Protein AF-A0A1D6H274-F1 (afdb_monomer_lite)

Foldseek 3Di:
DDLVPDDADEAEDPVRCVVCVVVVVVCVVLVWDKDKPPWDQDPLLRHTYDDPPIDIDTNDPDPVCPSVVVVSVCCVVDVPPVVVVVVVVVSVVSVVVSPPD

pLDDT: mean 87.88, std 7.67, range [43.75, 95.31]

Secondary structure (DSSP, 8-state):
--TTS----EE--HHHHHHTHHHHHHHHHHT--EEEES-EEETTTTEEE--TT-EEEES---GGGHHHHHHHHHHHHS--HHHHHHHHHHHHHHHHHHS--

Sequence (101 aa):
MDSRWDLIIVGVWTDLLQRNALRWSLARVDKNIIIGTLLRCNHNHRCLETSDHSTIHFNPDHHTIYRLKTIRRSLIDNPRSRFIDKFLENRRAHLATVTSD

Radius of gyration: 14.53 Å; chains: 1; bounding box: 29×36×33 Å

Organism: Zea mays (NCBI:txid4577)

Structure (mmCIF, N/CA/C/O backbone):
data_AF-A0A1D6H274-F1
#
_entry.id   AF-A0A1D6H274-F1
#
loop_
_atom_site.group_PDB
_atom_site.id
_atom_site.type_symbol
_atom_site.label_atom_id
_atom_site.label_alt_id
_atom_site.label_comp_id
_atom_site.label_asym_id
_atom_site.label_entity_id
_atom_site.label_seq_id
_atom_site.pdbx_PDB_ins_code
_atom_site.Cartn_x
_atom_site.Cartn_y
_atom_site.Cartn_z
_atom_site.occupancy
_atom_site.B_iso_or_equiv
_atom_site.auth_seq_id
_atom_site.auth_comp_id
_atom_site.auth_asym_id
_atom_site.auth_atom_id
_atom_site.pdbx_PDB_model_num
ATOM 1 N N . MET A 1 1 ? 3.096 1.272 6.775 1.00 86.94 1 MET A N 1
ATOM 2 C CA . MET A 1 1 ? 3.927 0.886 7.931 1.00 86.94 1 MET A CA 1
ATOM 3 C C . MET A 1 1 ? 4.120 -0.617 7.870 1.00 86.94 1 MET A C 1
ATOM 5 O O . MET A 1 1 ? 3.143 -1.299 7.574 1.00 86.94 1 MET A O 1
ATOM 9 N N . ASP A 1 2 ? 5.340 -1.114 8.046 1.00 86.44 2 ASP A N 1
ATOM 10 C CA . ASP A 1 2 ? 5.618 -2.556 8.028 1.00 86.44 2 ASP A CA 1
ATOM 11 C C . ASP A 1 2 ? 5.475 -3.194 9.418 1.00 86.44 2 ASP A C 1
ATOM 13 O O . ASP A 1 2 ? 5.043 -2.563 10.384 1.00 86.44 2 ASP A O 1
ATOM 17 N N . SER A 1 3 ? 5.840 -4.471 9.527 1.00 84.31 3 SER A N 1
ATOM 18 C CA . SER A 1 3 ? 5.790 -5.215 10.786 1.00 84.31 3 SER A CA 1
ATOM 19 C C . SER A 1 3 ? 6.755 -4.680 11.857 1.00 84.31 3 SER A C 1
ATOM 21 O O . SER A 1 3 ? 6.574 -4.984 13.040 1.00 84.31 3 SER A O 1
ATOM 23 N N . ARG A 1 4 ? 7.760 -3.881 11.484 1.00 88.38 4 ARG A N 1
ATOM 24 C CA . ARG A 1 4 ? 8.769 -3.296 12.378 1.00 88.38 4 ARG A CA 1
ATOM 25 C C . ARG A 1 4 ? 8.393 -1.910 12.895 1.00 88.38 4 ARG A C 1
ATOM 27 O O . ARG A 1 4 ? 9.154 -1.370 13.682 1.00 88.38 4 ARG A O 1
ATOM 34 N N . TRP A 1 5 ? 7.210 -1.398 12.543 1.00 84.50 5 TRP A N 1
ATOM 35 C CA . TRP A 1 5 ? 6.776 -0.016 12.795 1.00 84.50 5 TRP A CA 1
ATOM 36 C C . TRP A 1 5 ? 7.462 1.039 11.921 1.00 84.50 5 TRP A C 1
ATOM 38 O O . TRP A 1 5 ? 7.302 2.236 12.170 1.00 84.50 5 TRP A O 1
ATOM 48 N N . ASP A 1 6 ? 8.127 0.626 10.843 1.00 86.38 6 ASP A N 1
ATOM 49 C CA . ASP A 1 6 ? 8.785 1.561 9.941 1.00 86.38 6 ASP A CA 1
ATOM 50 C C . ASP A 1 6 ? 7.803 2.097 8.895 1.00 86.38 6 ASP A C 1
ATOM 52 O O . ASP A 1 6 ? 6.964 1.374 8.335 1.00 86.38 6 ASP A O 1
ATOM 56 N N . LEU A 1 7 ? 7.894 3.399 8.620 1.00 89.06 7 LEU A N 1
ATOM 57 C CA . LEU A 1 7 ? 7.192 4.006 7.494 1.00 89.06 7 LEU A CA 1
ATOM 58 C C . LEU A 1 7 ? 7.929 3.648 6.205 1.00 89.06 7 LEU A C 1
ATOM 60 O O . LEU A 1 7 ? 9.097 3.975 6.022 1.00 89.06 7 LEU A O 1
ATOM 64 N N . ILE A 1 8 ? 7.211 2.981 5.305 1.00 89.19 8 ILE A N 1
ATOM 65 C CA . ILE A 1 8 ? 7.700 2.594 3.984 1.00 89.19 8 ILE A CA 1
ATOM 66 C C . ILE A 1 8 ? 6.949 3.413 2.945 1.00 89.19 8 ILE A C 1
ATOM 68 O O . ILE A 1 8 ? 5.731 3.582 3.044 1.00 89.19 8 ILE A O 1
ATOM 72 N N . ILE A 1 9 ? 7.681 3.888 1.942 1.00 90.88 9 ILE A N 1
ATOM 73 C CA . ILE A 1 9 ? 7.120 4.545 0.766 1.00 90.88 9 ILE A CA 1
ATOM 74 C C . ILE A 1 9 ? 7.034 3.511 -0.351 1.00 90.88 9 ILE A C 1
ATOM 76 O O . ILE A 1 9 ? 8.028 2.854 -0.668 1.00 90.88 9 ILE A O 1
ATOM 80 N N . VAL A 1 10 ? 5.842 3.386 -0.934 1.00 92.69 10 VAL A N 1
ATOM 81 C CA . VAL A 1 10 ? 5.582 2.532 -2.092 1.00 92.69 10 VAL A CA 1
ATOM 82 C C . VAL A 1 10 ? 5.053 3.404 -3.227 1.00 92.69 10 VAL A C 1
ATOM 84 O O . VAL A 1 10 ? 3.990 4.007 -3.094 1.00 92.69 10 VAL A O 1
ATOM 87 N N . GLY A 1 11 ? 5.802 3.495 -4.323 1.00 93.06 11 GLY A N 1
ATOM 88 C CA . GLY A 1 11 ? 5.351 4.075 -5.583 1.00 93.06 11 GLY A CA 1
ATOM 89 C C . GLY A 1 11 ? 4.441 3.092 -6.313 1.00 93.06 11 GLY A C 1
ATOM 90 O O . GLY A 1 11 ? 4.791 1.924 -6.470 1.00 93.06 11 GLY A O 1
ATOM 91 N N . VAL A 1 12 ? 3.266 3.548 -6.738 1.00 92.75 12 VAL A N 1
ATOM 92 C CA . VAL A 1 12 ? 2.293 2.721 -7.460 1.00 92.75 12 VAL A CA 1
ATOM 93 C C . VAL A 1 12 ? 2.158 3.266 -8.874 1.00 92.75 12 VAL A C 1
ATOM 95 O O . VAL A 1 12 ? 1.841 4.439 -9.057 1.00 92.75 12 VAL A O 1
ATOM 98 N N . TRP A 1 13 ? 2.403 2.413 -9.862 1.00 91.75 13 TRP A N 1
ATOM 99 C CA . TRP A 1 13 ? 2.263 2.743 -11.276 1.00 91.75 13 TRP A CA 1
ATOM 100 C C . TRP A 1 13 ? 0.803 3.032 -11.630 1.00 91.75 13 TRP A C 1
ATOM 102 O O . TRP A 1 13 ? -0.119 2.435 -11.067 1.00 91.75 13 TRP A O 1
ATOM 112 N N . THR A 1 14 ? 0.600 3.939 -12.586 1.00 91.00 14 THR A N 1
ATOM 113 C CA . THR A 1 14 ? -0.712 4.507 -12.925 1.00 91.00 14 THR A CA 1
ATOM 114 C C . THR A 1 14 ? -1.757 3.450 -13.270 1.00 91.00 14 THR A C 1
ATOM 116 O O . THR A 1 14 ? -2.878 3.530 -12.776 1.00 91.00 14 THR A O 1
ATOM 119 N N . ASP A 1 15 ? -1.402 2.434 -14.056 1.00 90.94 15 ASP A N 1
ATOM 120 C CA . ASP A 1 15 ? -2.329 1.362 -14.437 1.00 90.94 15 ASP A CA 1
ATOM 121 C C . ASP A 1 15 ? -2.832 0.579 -13.208 1.00 90.94 15 ASP A C 1
ATOM 123 O O . ASP A 1 15 ? -4.038 0.416 -13.005 1.00 90.94 15 ASP A O 1
ATOM 127 N N . LEU A 1 16 ? -1.925 0.189 -12.307 1.00 90.88 16 LEU A N 1
ATOM 128 C CA . LEU A 1 16 ? -2.278 -0.542 -11.089 1.00 90.88 16 LEU A CA 1
ATOM 129 C C . LEU A 1 16 ? -3.064 0.327 -10.095 1.00 90.88 16 LEU A C 1
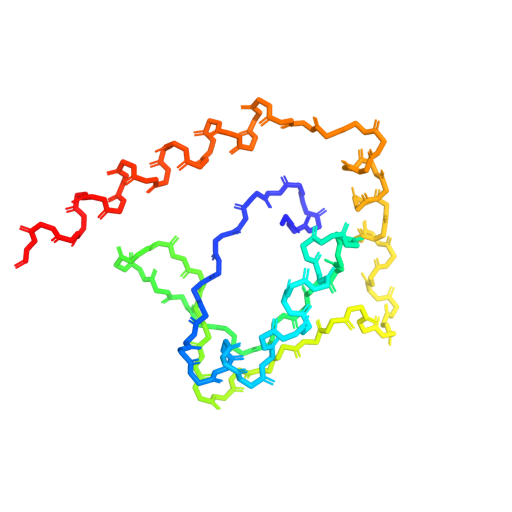ATOM 131 O O . LEU A 1 16 ? -3.944 -0.176 -9.382 1.00 90.88 16 LEU A O 1
ATOM 135 N N . LEU A 1 17 ? -2.773 1.632 -10.068 1.00 91.25 17 LEU A N 1
ATOM 136 C CA . LEU A 1 17 ? -3.521 2.626 -9.304 1.00 91.25 17 LEU A CA 1
ATOM 137 C C . LEU A 1 17 ? -4.961 2.743 -9.820 1.00 91.25 17 LEU A C 1
ATOM 139 O O . LEU A 1 17 ? -5.897 2.644 -9.027 1.00 91.25 17 LEU A O 1
ATOM 143 N N . GLN A 1 18 ? -5.143 2.890 -11.135 1.00 92.75 18 GLN A N 1
ATOM 144 C CA . GLN A 1 18 ? -6.451 3.037 -11.778 1.00 92.75 18 GLN A CA 1
ATOM 145 C C . GLN A 1 18 ? -7.306 1.776 -11.630 1.00 92.75 18 GLN A C 1
ATOM 147 O O . GLN A 1 18 ? -8.446 1.862 -11.171 1.00 92.75 18 GLN A O 1
ATOM 152 N N . ARG A 1 19 ? -6.742 0.593 -11.908 1.00 93.06 19 ARG A N 1
ATOM 153 C CA . ARG A 1 19 ? -7.447 -0.697 -11.772 1.00 93.06 19 ARG A CA 1
ATOM 154 C C . ARG A 1 19 ? -7.966 -0.958 -10.357 1.00 93.06 19 ARG A C 1
ATOM 156 O O . ARG A 1 19 ? -8.943 -1.680 -10.181 1.00 93.06 19 ARG A O 1
ATOM 163 N N . ASN A 1 20 ? -7.326 -0.376 -9.343 1.00 92.38 20 ASN A N 1
ATOM 164 C CA . ASN A 1 20 ? -7.688 -0.557 -7.938 1.00 92.38 20 ASN A CA 1
ATOM 165 C C . ASN A 1 20 ? -8.212 0.727 -7.275 1.00 92.38 20 ASN A C 1
ATOM 167 O O . ASN A 1 20 ? -8.282 0.774 -6.049 1.00 92.38 20 ASN A O 1
ATOM 171 N N . ALA A 1 21 ? -8.597 1.758 -8.037 1.00 93.75 21 ALA A N 1
ATOM 172 C CA . ALA A 1 21 ? -8.920 3.088 -7.506 1.00 93.75 21 ALA A CA 1
ATOM 173 C C . ALA A 1 21 ? -9.949 3.058 -6.358 1.00 93.75 21 ALA A C 1
ATOM 175 O O . ALA A 1 21 ? -9.726 3.649 -5.299 1.00 93.75 21 ALA A O 1
ATOM 176 N N . LEU A 1 22 ? -11.038 2.296 -6.519 1.00 94.94 22 LEU A N 1
ATOM 177 C CA . LEU A 1 22 ? -12.045 2.126 -5.466 1.00 94.94 22 LEU A CA 1
ATOM 178 C C . LEU A 1 22 ? -11.462 1.451 -4.216 1.00 94.94 22 LEU A C 1
ATOM 180 O O . LEU A 1 22 ? -11.693 1.906 -3.098 1.00 94.94 22 LEU A O 1
ATOM 184 N N . ARG A 1 23 ? -10.666 0.392 -4.393 1.00 94.94 23 ARG A N 1
ATOM 185 C CA . ARG A 1 23 ? -10.032 -0.330 -3.280 1.00 94.94 23 ARG A CA 1
ATOM 186 C C . ARG A 1 23 ? -9.035 0.549 -2.532 1.00 94.94 23 ARG A C 1
ATOM 188 O O . ARG A 1 23 ? -8.975 0.460 -1.312 1.00 94.94 23 ARG A O 1
ATOM 195 N N . TRP A 1 24 ? -8.311 1.425 -3.229 1.00 93.38 24 TRP A N 1
ATOM 196 C CA . TRP A 1 24 ? -7.439 2.426 -2.612 1.00 93.38 24 TRP A CA 1
ATOM 197 C C . TRP A 1 24 ? -8.218 3.438 -1.777 1.00 93.38 24 TRP A C 1
ATOM 199 O O . TRP A 1 24 ? -7.825 3.729 -0.646 1.00 93.38 24 TRP A O 1
ATOM 209 N N . SER A 1 25 ? -9.334 3.937 -2.313 1.00 93.69 25 SER A N 1
ATOM 210 C CA . SER A 1 25 ? -10.214 4.864 -1.597 1.00 93.69 25 SER A CA 1
ATOM 211 C C . SER A 1 25 ? -10.730 4.240 -0.297 1.00 93.69 25 SER A C 1
ATOM 213 O O . SER A 1 25 ? -10.549 4.804 0.783 1.00 93.69 25 SER A O 1
ATOM 215 N N . LEU A 1 26 ? -11.261 3.016 -0.379 1.00 93.31 26 LEU A N 1
ATOM 216 C CA . LEU A 1 26 ? -11.739 2.271 0.789 1.00 93.31 26 LEU A CA 1
ATOM 217 C C . LEU A 1 26 ? -10.599 1.951 1.763 1.00 93.31 26 LEU A C 1
ATOM 219 O O . LEU A 1 26 ? -10.732 2.142 2.968 1.00 93.31 26 LEU A O 1
ATOM 223 N N . ALA A 1 27 ? -9.431 1.554 1.252 1.00 91.88 27 ALA A N 1
ATOM 224 C CA . ALA A 1 27 ? -8.268 1.243 2.075 1.00 91.88 27 ALA A CA 1
ATOM 225 C C . ALA A 1 27 ? -7.796 2.417 2.933 1.00 91.88 27 ALA A C 1
ATOM 227 O O . ALA A 1 27 ? -7.321 2.191 4.048 1.00 91.88 27 ALA A O 1
ATOM 228 N N . ARG A 1 28 ? -7.944 3.654 2.445 1.00 88.19 28 ARG A N 1
ATOM 229 C CA . ARG A 1 28 ? -7.639 4.864 3.214 1.00 88.19 28 ARG A CA 1
ATOM 230 C C . ARG A 1 28 ? -8.588 5.040 4.401 1.00 88.19 28 ARG A C 1
ATOM 232 O O . ARG A 1 28 ? -8.125 5.398 5.482 1.00 88.19 28 ARG A O 1
ATOM 239 N N . VAL A 1 29 ? -9.883 4.796 4.206 1.00 88.06 29 VAL A N 1
ATOM 240 C CA . VAL A 1 29 ? -10.914 4.945 5.249 1.00 88.06 29 VAL A CA 1
ATOM 241 C C . VAL A 1 29 ? -10.789 3.828 6.284 1.00 88.06 29 VAL A C 1
ATOM 243 O O . VAL A 1 29 ? -10.640 4.087 7.480 1.00 88.06 29 VAL A O 1
ATOM 246 N N . ASP A 1 30 ? -10.727 2.588 5.806 1.00 88.69 30 ASP A N 1
ATOM 247 C CA . ASP A 1 30 ? -10.725 1.391 6.646 1.00 88.69 30 ASP A CA 1
ATOM 248 C C . ASP A 1 30 ? -9.354 1.102 7.269 1.00 88.69 30 ASP A C 1
ATOM 250 O O . ASP A 1 30 ? -9.227 0.251 8.154 1.00 88.69 30 ASP A O 1
ATOM 254 N N . LYS A 1 31 ? -8.308 1.815 6.834 1.00 88.81 31 LYS A N 1
ATOM 255 C CA . LYS A 1 31 ? -6.904 1.565 7.192 1.00 88.81 31 LYS A CA 1
ATOM 256 C C . LYS A 1 31 ? -6.500 0.122 6.876 1.00 88.81 31 LYS A C 1
ATOM 258 O O . LYS A 1 31 ? -5.986 -0.594 7.736 1.00 88.81 31 LYS A O 1
ATOM 263 N N . ASN A 1 32 ? -6.790 -0.322 5.654 1.00 91.62 32 ASN A N 1
ATOM 264 C CA . ASN A 1 32 ? -6.569 -1.706 5.236 1.00 91.62 32 ASN A CA 1
ATOM 265 C C . ASN A 1 32 ? -5.095 -2.107 5.315 1.00 91.62 32 ASN A C 1
ATOM 267 O O . ASN A 1 32 ? -4.187 -1.299 5.120 1.00 91.62 32 ASN A O 1
ATOM 271 N N . ILE A 1 33 ? -4.868 -3.395 5.558 1.00 91.56 33 ILE A N 1
ATOM 272 C CA . ILE A 1 33 ? -3.550 -4.001 5.399 1.00 91.56 33 ILE A CA 1
ATOM 273 C C . ILE A 1 33 ? -3.367 -4.275 3.914 1.00 91.56 33 ILE A C 1
ATOM 275 O O . ILE A 1 33 ? -4.228 -4.886 3.283 1.00 91.56 33 ILE A O 1
ATOM 279 N N . ILE A 1 34 ? -2.253 -3.813 3.360 1.00 91.62 34 ILE A N 1
ATOM 280 C CA . ILE A 1 34 ? -1.952 -3.939 1.937 1.00 91.62 34 ILE A CA 1
ATOM 281 C C . ILE A 1 34 ? -0.664 -4.737 1.801 1.00 91.62 34 ILE A C 1
ATOM 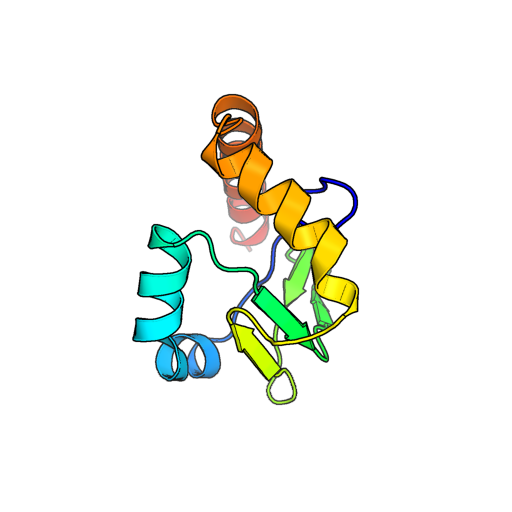283 O O . ILE A 1 34 ? 0.341 -4.397 2.426 1.00 91.62 34 ILE A O 1
ATOM 287 N N . ILE A 1 35 ? -0.699 -5.794 0.992 1.00 90.44 35 ILE A N 1
ATOM 288 C CA . ILE A 1 35 ? 0.486 -6.573 0.629 1.00 90.44 35 ILE A CA 1
ATOM 289 C C . ILE A 1 35 ? 0.760 -6.344 -0.850 1.00 90.44 35 ILE A C 1
ATOM 291 O O . ILE A 1 35 ? -0.068 -6.685 -1.694 1.00 90.44 35 ILE A O 1
ATOM 295 N N . GLY A 1 36 ? 1.920 -5.763 -1.145 1.00 91.75 36 GLY A N 1
ATOM 296 C CA . GLY A 1 36 ? 2.485 -5.733 -2.488 1.00 91.75 36 GLY A CA 1
ATOM 297 C C . GLY A 1 36 ? 3.493 -6.867 -2.645 1.00 91.75 36 GLY A C 1
ATOM 298 O O . GLY A 1 36 ? 4.323 -7.061 -1.757 1.00 91.75 36 GLY A O 1
ATOM 299 N N . THR A 1 37 ? 3.438 -7.606 -3.749 1.00 91.81 37 THR A N 1
ATOM 300 C CA . THR A 1 37 ? 4.470 -8.596 -4.097 1.00 91.81 37 THR A CA 1
ATOM 301 C C . THR A 1 37 ? 5.271 -8.129 -5.306 1.00 91.81 37 THR A C 1
ATOM 303 O O . THR A 1 37 ? 4.803 -7.295 -6.083 1.00 91.81 37 THR A O 1
ATOM 306 N N . LEU A 1 38 ? 6.499 -8.642 -5.445 1.00 95.06 38 LEU A N 1
ATOM 307 C CA . LEU A 1 38 ? 7.394 -8.322 -6.566 1.00 95.06 38 LEU A CA 1
ATOM 308 C C . LEU A 1 38 ? 7.616 -6.807 -6.740 1.00 95.06 38 LEU A C 1
ATOM 310 O O . LEU A 1 38 ? 7.641 -6.291 -7.857 1.00 95.06 38 LEU A O 1
ATOM 314 N N . LEU A 1 39 ? 7.737 -6.087 -5.621 1.00 94.69 39 LEU A N 1
ATOM 315 C CA . LEU A 1 39 ? 8.108 -4.673 -5.612 1.00 94.69 39 LEU A CA 1
ATOM 316 C C . LEU A 1 39 ? 9.600 -4.529 -5.932 1.00 94.69 39 LEU A C 1
ATOM 318 O O . LEU A 1 39 ? 10.413 -5.361 -5.525 1.00 94.69 39 LEU A O 1
ATOM 322 N N . ARG A 1 40 ? 9.962 -3.457 -6.632 1.00 94.38 40 ARG A N 1
ATOM 323 C CA . ARG A 1 40 ? 11.344 -3.124 -6.990 1.00 94.38 40 ARG A CA 1
ATOM 324 C C . ARG A 1 40 ? 11.855 -1.974 -6.131 1.00 94.38 40 ARG A C 1
ATOM 326 O O . ARG A 1 40 ? 11.081 -1.118 -5.721 1.00 94.38 40 ARG A O 1
ATOM 333 N N . CYS A 1 41 ? 13.156 -1.939 -5.859 1.00 93.75 41 CYS A N 1
ATOM 334 C CA . CYS A 1 41 ? 13.781 -0.801 -5.187 1.00 93.75 41 CYS A CA 1
ATOM 335 C C . CYS A 1 41 ? 14.092 0.301 -6.207 1.00 93.75 41 CYS A C 1
ATOM 337 O O . CYS A 1 41 ? 14.966 0.127 -7.056 1.00 93.75 41 CYS A O 1
ATOM 339 N N . ASN A 1 42 ? 13.422 1.445 -6.088 1.00 91.31 42 ASN A N 1
ATOM 340 C CA . ASN A 1 42 ? 13.753 2.661 -6.819 1.00 91.31 42 ASN A CA 1
ATOM 341 C C . ASN A 1 42 ? 14.715 3.506 -5.981 1.00 91.31 42 ASN A C 1
ATOM 343 O O . ASN A 1 42 ? 14.311 4.149 -5.010 1.00 91.31 42 ASN A O 1
ATOM 347 N N . HIS A 1 43 ? 15.995 3.497 -6.348 1.00 89.00 43 HIS A N 1
ATOM 348 C CA . HIS A 1 43 ? 17.032 4.227 -5.619 1.00 89.00 43 HIS A CA 1
ATOM 349 C C . HIS A 1 43 ? 16.944 5.743 -5.831 1.00 89.00 43 HIS A C 1
ATOM 351 O O . HIS A 1 43 ? 17.192 6.487 -4.883 1.00 89.00 43 HIS A O 1
ATOM 357 N N . ASN A 1 44 ? 16.511 6.194 -7.014 1.00 88.12 44 ASN A N 1
ATOM 358 C CA . ASN A 1 44 ? 16.364 7.618 -7.337 1.00 88.12 44 ASN A CA 1
ATOM 359 C C . ASN A 1 44 ? 15.329 8.263 -6.415 1.00 88.12 44 ASN A C 1
ATOM 361 O O . ASN A 1 44 ? 15.590 9.269 -5.762 1.00 88.12 44 ASN A O 1
ATOM 365 N N . HIS A 1 45 ? 14.177 7.608 -6.279 1.00 86.06 45 HIS A N 1
ATOM 366 C CA . HIS A 1 45 ? 13.105 8.060 -5.400 1.00 86.06 45 HIS A CA 1
ATOM 367 C C . HIS A 1 45 ? 13.188 7.463 -3.993 1.00 86.06 45 HIS A C 1
ATOM 369 O O . HIS A 1 45 ? 12.284 7.706 -3.194 1.00 86.06 45 HIS A O 1
ATOM 375 N N . ARG A 1 46 ? 14.223 6.681 -3.662 1.00 89.44 46 ARG A N 1
ATOM 376 C CA . ARG A 1 46 ? 14.405 5.996 -2.366 1.00 89.44 46 ARG A CA 1
ATOM 377 C C . ARG A 1 46 ? 13.129 5.314 -1.854 1.00 89.44 46 ARG A C 1
ATOM 379 O O . ARG A 1 46 ? 12.726 5.510 -0.705 1.00 89.44 46 ARG A O 1
ATOM 386 N N . CYS A 1 47 ? 12.448 4.563 -2.713 1.00 92.12 47 CYS A N 1
ATOM 387 C CA . CYS A 1 47 ? 11.207 3.877 -2.365 1.00 92.12 47 CYS A CA 1
ATOM 388 C C . CYS A 1 47 ? 11.144 2.470 -2.950 1.00 92.12 47 CYS A C 1
ATOM 390 O O . CYS A 1 47 ? 11.896 2.121 -3.856 1.00 92.12 47 CYS A O 1
ATOM 392 N N . LEU A 1 48 ? 10.217 1.664 -2.438 1.00 94.31 48 LEU A N 1
ATOM 393 C CA . LEU A 1 48 ? 9.756 0.500 -3.181 1.00 94.31 48 LEU A CA 1
ATOM 394 C C . LEU A 1 48 ? 8.794 0.987 -4.260 1.00 94.31 48 LEU A C 1
ATOM 396 O O . LEU A 1 48 ? 8.075 1.957 -4.042 1.00 94.31 48 LEU A O 1
ATOM 400 N N . GLU A 1 49 ? 8.753 0.343 -5.410 1.00 94.81 49 GLU A N 1
ATOM 401 C CA . GLU A 1 49 ? 7.798 0.664 -6.461 1.00 94.81 49 GLU A CA 1
ATOM 402 C C . GLU A 1 49 ? 7.214 -0.593 -7.083 1.00 94.81 49 GLU A C 1
ATOM 404 O O . GLU A 1 49 ? 7.834 -1.658 -7.111 1.00 94.81 49 GLU A O 1
ATOM 409 N N . THR A 1 50 ? 5.987 -0.470 -7.563 1.00 95.31 50 THR A N 1
ATOM 410 C CA . THR A 1 50 ? 5.350 -1.515 -8.353 1.00 95.31 50 THR A CA 1
ATOM 411 C C . THR A 1 50 ? 5.962 -1.558 -9.751 1.00 95.31 50 THR A C 1
ATOM 413 O O . THR A 1 50 ? 6.500 -0.570 -10.233 1.00 95.31 50 THR A O 1
ATOM 416 N N . SER A 1 51 ? 5.822 -2.688 -10.424 1.00 91.06 51 SER A N 1
ATOM 417 C CA . SER A 1 51 ? 6.121 -2.885 -11.841 1.00 91.06 51 SER A CA 1
ATOM 418 C C . SER A 1 51 ? 4.966 -3.645 -12.491 1.00 91.06 51 SER A C 1
ATOM 420 O O . SER A 1 51 ? 4.028 -4.038 -11.794 1.00 91.06 51 SER A O 1
ATOM 422 N N . ASP A 1 52 ? 5.059 -3.928 -13.788 1.00 89.38 52 ASP A N 1
ATOM 423 C CA . ASP A 1 52 ? 4.047 -4.706 -14.521 1.00 89.38 52 ASP A CA 1
ATOM 424 C C . ASP A 1 52 ? 3.803 -6.110 -13.939 1.00 89.38 52 ASP A C 1
ATOM 426 O O . ASP A 1 52 ? 2.760 -6.717 -14.169 1.00 89.38 52 ASP A O 1
ATOM 430 N N . HIS A 1 53 ? 4.750 -6.630 -13.156 1.00 89.75 53 HIS A N 1
ATOM 431 C CA . HIS A 1 53 ? 4.643 -7.936 -12.502 1.00 89.75 53 HIS A CA 1
ATOM 432 C C . HIS A 1 53 ? 4.175 -7.857 -11.046 1.00 89.75 53 HIS A C 1
ATOM 434 O O . HIS A 1 53 ? 3.987 -8.891 -10.408 1.00 89.75 53 HIS A O 1
ATOM 440 N N . SER A 1 54 ? 4.025 -6.658 -10.483 1.00 94.00 54 SER A N 1
ATOM 441 C CA . SER A 1 54 ? 3.643 -6.508 -9.083 1.00 94.00 54 SER A CA 1
ATOM 442 C C . SER A 1 54 ? 2.154 -6.768 -8.889 1.00 94.00 54 SER A C 1
ATOM 444 O O . SER A 1 54 ? 1.314 -6.235 -9.612 1.00 94.00 54 SER A O 1
ATOM 446 N N . THR A 1 55 ? 1.809 -7.520 -7.846 1.00 92.00 55 THR A N 1
ATOM 447 C CA . THR A 1 55 ? 0.417 -7.675 -7.407 1.00 92.00 55 THR A CA 1
ATOM 448 C C . THR A 1 55 ? 0.179 -6.915 -6.112 1.00 92.00 55 THR A C 1
ATOM 450 O O . THR A 1 55 ? 1.081 -6.780 -5.282 1.00 92.00 55 THR A O 1
ATOM 453 N N . ILE A 1 56 ? -1.046 -6.418 -5.927 1.00 92.69 56 ILE A N 1
ATOM 454 C CA . ILE A 1 56 ? -1.472 -5.744 -4.698 1.00 92.69 56 ILE A CA 1
ATOM 455 C C . ILE A 1 56 ? -2.727 -6.421 -4.166 1.00 92.69 56 ILE A C 1
ATOM 457 O O . ILE A 1 56 ? -3.728 -6.559 -4.868 1.00 92.69 56 ILE A O 1
ATOM 461 N N . HIS A 1 57 ? -2.669 -6.807 -2.897 1.00 91.69 57 HIS A N 1
ATOM 462 C CA . HIS A 1 57 ? -3.755 -7.458 -2.182 1.00 91.69 57 HIS A CA 1
ATOM 463 C C . HIS A 1 57 ? -4.201 -6.584 -1.010 1.00 91.69 57 HIS A C 1
ATOM 465 O O . HIS A 1 57 ? -3.375 -6.113 -0.226 1.00 91.69 57 HIS A O 1
ATOM 471 N N . PHE A 1 58 ? -5.513 -6.397 -0.874 1.00 92.12 58 PHE A N 1
ATOM 472 C CA . PHE A 1 58 ? -6.136 -5.616 0.195 1.00 92.12 58 PHE A CA 1
ATOM 473 C C . PHE A 1 58 ? -6.778 -6.561 1.206 1.00 92.12 58 PHE A C 1
ATOM 475 O O . PHE A 1 58 ? -7.605 -7.381 0.820 1.00 92.12 58 PHE A O 1
ATOM 482 N N . ASN A 1 59 ? -6.392 -6.443 2.478 1.00 90.50 59 ASN A N 1
ATOM 483 C CA . ASN A 1 59 ? -6.758 -7.359 3.562 1.00 90.50 59 ASN A CA 1
ATOM 484 C C . ASN A 1 59 ? -6.721 -8.842 3.139 1.00 90.50 59 ASN A C 1
ATOM 486 O O . ASN A 1 59 ? -7.730 -9.532 3.294 1.00 90.50 59 ASN A O 1
ATOM 490 N N . PRO A 1 60 ? -5.596 -9.337 2.585 1.00 87.88 60 PRO A N 1
ATOM 491 C CA . PRO A 1 60 ? -5.507 -10.747 2.237 1.00 87.88 60 PRO A CA 1
ATOM 492 C C . PRO A 1 60 ? -5.760 -11.619 3.471 1.00 87.88 60 PRO A C 1
ATOM 494 O O . PRO A 1 60 ? -5.464 -11.217 4.598 1.00 87.88 60 PRO A O 1
ATOM 497 N N . ASP A 1 61 ? -6.299 -12.816 3.267 1.00 83.31 61 ASP A N 1
ATOM 498 C CA . ASP A 1 61 ? -6.415 -13.802 4.336 1.00 83.31 61 ASP A CA 1
ATOM 499 C C . ASP A 1 61 ? -5.130 -14.634 4.377 1.00 83.31 61 ASP A C 1
ATOM 501 O O . ASP A 1 61 ? -4.938 -15.569 3.603 1.00 83.31 61 ASP A O 1
ATOM 505 N N . HIS A 1 62 ? -4.173 -14.198 5.196 1.00 75.31 62 HIS A N 1
ATOM 506 C CA . HIS A 1 62 ? -2.861 -14.829 5.297 1.00 75.31 62 HIS A CA 1
ATOM 507 C C . HIS A 1 62 ? -2.366 -14.825 6.745 1.00 75.31 62 HIS A C 1
ATOM 509 O O . HIS A 1 62 ? -2.403 -13.805 7.437 1.00 75.31 62 HIS A O 1
ATOM 515 N N . HIS A 1 63 ? -1.846 -15.963 7.204 1.00 71.75 63 HIS A N 1
ATOM 516 C CA . HIS A 1 63 ? -1.438 -16.181 8.596 1.00 71.75 63 HIS A CA 1
ATOM 517 C C . HIS A 1 63 ? -0.358 -15.192 9.086 1.00 71.75 63 HIS A C 1
ATOM 519 O O . HIS A 1 63 ? -0.357 -14.791 10.249 1.00 71.75 63 HIS A O 1
ATOM 525 N N . THR A 1 64 ? 0.515 -14.704 8.197 1.00 69.25 64 THR A N 1
ATOM 526 C CA . THR A 1 64 ? 1.551 -13.702 8.535 1.00 69.25 64 THR A CA 1
ATOM 527 C C . THR A 1 64 ? 1.002 -12.306 8.861 1.00 69.25 64 THR A C 1
ATOM 529 O O . THR A 1 64 ? 1.736 -11.446 9.348 1.00 69.25 64 THR A O 1
ATOM 532 N N . ILE A 1 65 ? -0.294 -12.061 8.647 1.00 80.56 65 ILE A N 1
ATOM 533 C CA . ILE A 1 65 ? -0.917 -10.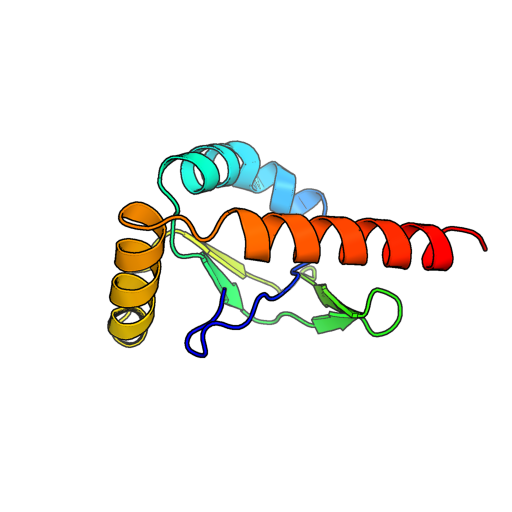744 8.823 1.00 80.56 65 ILE A CA 1
ATOM 534 C C . ILE A 1 65 ? -1.250 -10.454 10.290 1.00 80.56 65 ILE A C 1
ATOM 536 O O . ILE A 1 65 ? -1.526 -9.305 10.630 1.00 80.56 65 ILE A O 1
ATOM 540 N N . TYR A 1 66 ? -1.169 -11.441 11.191 1.00 82.25 66 TYR A N 1
ATOM 541 C CA . TYR A 1 66 ? -1.504 -11.251 12.608 1.00 82.25 66 TYR A CA 1
ATOM 542 C C . TYR A 1 66 ? -0.754 -10.067 13.242 1.00 82.25 66 TYR A C 1
ATOM 544 O O . TYR A 1 66 ? -1.374 -9.171 13.812 1.00 82.25 66 TYR A O 1
ATOM 552 N N . ARG A 1 67 ? 0.566 -9.980 13.030 1.00 83.06 67 ARG A N 1
ATOM 553 C CA . ARG A 1 67 ? 1.379 -8.855 13.525 1.00 83.06 67 ARG A CA 1
ATOM 554 C C . ARG A 1 67 ? 0.938 -7.510 12.936 1.00 83.06 67 ARG A C 1
ATOM 556 O O . ARG A 1 67 ? 0.905 -6.507 13.644 1.00 83.06 67 ARG A O 1
ATOM 563 N N . LEU A 1 68 ? 0.554 -7.484 11.660 1.00 87.00 68 LEU A N 1
ATOM 564 C CA . LEU A 1 68 ? 0.057 -6.275 10.998 1.00 87.00 68 LEU A CA 1
ATOM 565 C C . LEU A 1 68 ? -1.334 -5.867 11.511 1.00 87.00 68 LEU A C 1
ATOM 567 O O . LEU A 1 68 ? -1.611 -4.672 11.590 1.00 87.00 68 LEU A O 1
ATOM 571 N N . LYS A 1 69 ? -2.188 -6.819 11.921 1.00 88.94 69 LYS A N 1
ATOM 572 C CA . LYS A 1 69 ? -3.484 -6.523 12.565 1.00 88.94 69 LYS A CA 1
ATOM 573 C C . LYS A 1 69 ? -3.285 -5.781 13.884 1.00 88.94 69 LYS A C 1
ATOM 575 O O . LYS A 1 69 ? -3.963 -4.782 14.113 1.00 88.94 69 LYS A O 1
ATOM 580 N N . THR A 1 70 ? -2.325 -6.206 14.707 1.00 88.31 70 THR A N 1
ATOM 581 C CA . THR A 1 70 ? -1.983 -5.514 15.961 1.00 88.31 70 THR A CA 1
ATOM 582 C C . THR A 1 70 ? -1.516 -4.080 15.705 1.00 88.31 70 THR A C 1
ATOM 584 O O . THR A 1 70 ? -2.009 -3.149 16.342 1.00 88.31 70 THR A O 1
ATOM 587 N N . ILE A 1 71 ? -0.621 -3.878 14.730 1.00 86.88 71 ILE A N 1
ATOM 588 C CA . ILE A 1 71 ? -0.132 -2.539 14.358 1.00 86.88 71 ILE A CA 1
ATOM 589 C C . ILE A 1 71 ? -1.279 -1.666 13.842 1.00 86.88 71 ILE A C 1
ATOM 591 O O . ILE A 1 71 ? -1.451 -0.540 14.309 1.00 86.88 71 ILE A O 1
ATOM 595 N N . ARG A 1 72 ? -2.111 -2.192 12.930 1.00 89.00 72 ARG A N 1
ATOM 596 C CA . ARG A 1 72 ? -3.302 -1.494 12.421 1.00 89.00 72 ARG A CA 1
ATOM 597 C C . ARG A 1 72 ? -4.214 -1.058 13.564 1.00 89.00 72 ARG A C 1
ATOM 599 O O . ARG A 1 72 ? -4.650 0.089 13.569 1.00 89.00 72 ARG A O 1
ATOM 606 N N . ARG A 1 73 ? -4.492 -1.944 14.527 1.00 90.25 73 ARG A N 1
ATOM 607 C CA . ARG A 1 73 ? -5.364 -1.622 15.661 1.00 90.25 73 ARG A CA 1
ATOM 608 C C . ARG A 1 73 ? -4.793 -0.484 16.501 1.00 90.25 73 ARG A C 1
ATOM 610 O O . ARG A 1 73 ? -5.492 0.488 16.753 1.00 90.25 73 ARG A O 1
ATOM 617 N N . SER A 1 74 ? -3.505 -0.544 16.827 1.00 87.19 74 SER A N 1
ATOM 618 C CA . SER A 1 74 ? -2.852 0.525 17.583 1.00 87.19 74 SER A CA 1
ATOM 619 C C . SER A 1 74 ? -2.833 1.866 16.837 1.00 87.19 74 SER A C 1
ATOM 621 O O . SER A 1 74 ? -2.982 2.900 17.480 1.00 87.19 74 SER A O 1
ATOM 623 N N . LEU A 1 75 ? -2.712 1.873 15.504 1.00 85.56 75 LEU A N 1
ATOM 624 C CA . LEU A 1 75 ? -2.819 3.095 14.694 1.00 85.56 75 LEU A CA 1
ATOM 625 C C . LEU A 1 75 ? -4.245 3.666 14.637 1.00 85.56 75 LEU A C 1
ATOM 627 O O . LEU A 1 75 ? -4.402 4.869 14.437 1.00 85.56 75 LEU A O 1
ATOM 631 N N . ILE A 1 76 ? -5.275 2.822 14.762 1.00 87.44 76 ILE A N 1
ATOM 632 C CA . ILE A 1 76 ? -6.672 3.269 14.879 1.00 87.44 76 ILE A CA 1
ATOM 633 C C . ILE A 1 76 ? -6.892 3.924 16.241 1.00 87.44 76 ILE A C 1
ATOM 635 O O . ILE A 1 76 ? -7.437 5.022 16.293 1.00 87.44 76 ILE A O 1
ATOM 639 N N . ASP A 1 77 ? -6.450 3.260 17.308 1.00 88.75 77 ASP A N 1
ATOM 640 C CA . ASP A 1 77 ? -6.717 3.683 18.684 1.00 88.75 77 ASP A CA 1
ATOM 641 C C . ASP A 1 77 ? -5.849 4.891 19.094 1.00 88.75 77 ASP A C 1
ATOM 643 O O . ASP A 1 77 ? -6.297 5.768 19.827 1.00 88.75 77 ASP A O 1
ATOM 647 N N . ASN A 1 78 ? -4.611 4.967 18.595 1.00 85.19 78 ASN A N 1
ATOM 648 C CA . ASN A 1 78 ? -3.698 6.087 18.809 1.00 85.19 78 ASN A CA 1
ATOM 649 C C . ASN A 1 78 ? -2.996 6.455 17.492 1.00 85.19 78 ASN A C 1
ATOM 651 O O . ASN A 1 78 ? -1.873 5.999 17.222 1.00 85.19 78 ASN A O 1
ATOM 655 N N . PRO A 1 79 ? -3.644 7.271 16.644 1.00 74.25 79 PRO A N 1
ATOM 656 C CA . PRO A 1 79 ? -3.034 7.744 15.418 1.00 74.25 79 PRO A CA 1
ATOM 657 C C . PRO A 1 79 ? -1.865 8.648 15.801 1.00 74.25 79 PRO A C 1
ATOM 659 O O . PRO A 1 79 ? -2.054 9.787 16.219 1.00 74.25 79 PRO A O 1
ATOM 662 N N . ARG A 1 80 ? -0.637 8.133 15.669 1.00 78.94 80 ARG A N 1
ATOM 663 C CA . ARG A 1 80 ? 0.626 8.862 15.883 1.00 78.94 80 ARG A CA 1
ATOM 664 C C . ARG A 1 80 ? 0.833 9.938 14.801 1.00 78.94 80 ARG A C 1
ATOM 666 O O . ARG A 1 80 ? 1.847 9.931 14.104 1.00 78.94 80 ARG A O 1
ATOM 673 N N . SER A 1 81 ? -0.140 10.835 14.644 1.00 78.56 81 SER A N 1
ATOM 674 C CA . SER A 1 81 ? -0.269 11.810 13.557 1.00 78.56 81 SER A CA 1
ATOM 675 C C . SER A 1 81 ? 0.988 12.651 13.425 1.00 78.56 81 SER A C 1
ATOM 677 O O . SER A 1 81 ? 1.608 12.626 12.375 1.00 78.56 81 SER A O 1
ATOM 679 N N . ARG A 1 82 ? 1.484 13.226 14.527 1.00 84.31 82 ARG A N 1
ATOM 680 C CA . ARG A 1 82 ? 2.695 14.064 14.524 1.00 84.31 82 ARG A CA 1
ATOM 681 C C . ARG A 1 82 ? 3.922 13.385 13.894 1.00 84.31 82 ARG A C 1
ATOM 683 O O . ARG A 1 82 ? 4.695 14.039 13.201 1.00 84.31 82 ARG A O 1
ATOM 690 N N . PHE A 1 83 ? 4.129 12.090 14.146 1.00 85.56 83 PHE A N 1
ATOM 691 C CA . PHE A 1 83 ? 5.251 11.349 13.557 1.00 85.56 83 PHE A CA 1
ATOM 692 C C . PHE A 1 83 ? 5.047 11.123 12.055 1.00 85.56 83 PHE A C 1
ATOM 694 O O . PHE A 1 83 ? 5.978 11.308 11.272 1.00 85.56 83 PHE A O 1
ATOM 701 N N . ILE A 1 84 ? 3.826 10.755 11.661 1.00 86.00 84 ILE A N 1
ATOM 702 C CA . ILE A 1 84 ? 3.455 10.544 10.258 1.00 86.00 84 ILE A CA 1
ATOM 703 C C . ILE A 1 84 ? 3.555 11.862 9.480 1.00 86.00 84 ILE A C 1
ATOM 705 O O . ILE A 1 84 ? 4.153 11.884 8.410 1.00 86.00 84 ILE A O 1
ATOM 709 N N . ASP A 1 85 ? 3.049 12.960 10.035 1.00 89.12 85 ASP A N 1
ATOM 710 C CA . ASP A 1 85 ? 3.048 14.282 9.409 1.00 89.12 85 ASP A CA 1
ATOM 711 C C . ASP A 1 85 ? 4.479 14.772 9.163 1.00 89.12 85 ASP A C 1
ATOM 713 O O . ASP A 1 85 ? 4.830 15.100 8.030 1.00 89.12 85 ASP A O 1
ATOM 717 N N . LYS A 1 86 ? 5.353 14.686 10.176 1.00 90.69 86 LYS A N 1
ATOM 718 C CA . LYS A 1 86 ? 6.778 15.028 10.033 1.00 90.69 86 LYS A CA 1
ATOM 719 C C . LYS A 1 86 ? 7.477 14.173 8.971 1.00 90.69 86 LYS A C 1
ATOM 721 O O . LYS A 1 86 ? 8.304 14.668 8.207 1.00 90.69 86 LYS A O 1
ATOM 726 N N . PHE A 1 87 ? 7.164 12.878 8.910 1.00 90.12 87 PHE A N 1
ATOM 727 C CA . PHE A 1 87 ? 7.702 12.000 7.872 1.00 90.12 87 PHE A CA 1
ATOM 728 C C . PHE A 1 87 ? 7.242 12.429 6.471 1.00 90.12 87 PHE A C 1
ATOM 730 O O . PHE A 1 87 ? 8.052 12.470 5.543 1.00 90.12 87 PHE A O 1
ATOM 737 N N . LEU A 1 88 ? 5.961 12.775 6.313 1.00 89.69 88 LEU A N 1
ATOM 738 C CA . LEU A 1 88 ? 5.399 13.237 5.044 1.00 89.69 88 LEU A CA 1
ATOM 739 C C . LEU A 1 88 ? 6.006 14.572 4.595 1.00 89.69 88 LEU A C 1
ATOM 741 O O . LEU A 1 88 ? 6.306 14.722 3.411 1.00 89.69 88 LEU A O 1
ATOM 745 N N . GLU A 1 89 ? 6.234 15.510 5.513 1.00 93.06 89 GLU A N 1
ATOM 746 C CA . GLU A 1 89 ? 6.928 16.774 5.231 1.00 93.06 89 GLU A CA 1
ATOM 747 C C . GLU A 1 89 ? 8.348 16.534 4.710 1.00 93.06 89 GLU A C 1
ATOM 749 O O . GLU A 1 89 ? 8.688 16.984 3.613 1.00 93.06 89 GLU A O 1
ATOM 754 N N . ASN A 1 90 ? 9.145 15.736 5.429 1.00 90.94 90 ASN A N 1
ATOM 755 C CA . ASN A 1 90 ? 10.502 15.378 5.010 1.00 90.94 90 ASN A CA 1
ATOM 756 C C . ASN A 1 90 ? 10.514 14.693 3.637 1.00 90.94 90 ASN A C 1
ATOM 758 O O . ASN A 1 90 ? 11.391 14.945 2.807 1.00 90.94 90 ASN A O 1
ATOM 762 N N . ARG A 1 91 ? 9.525 13.830 3.375 1.00 89.69 91 ARG A N 1
ATOM 763 C CA . ARG A 1 91 ? 9.393 13.160 2.082 1.00 89.69 91 ARG A CA 1
ATOM 764 C C . ARG A 1 91 ? 9.099 14.149 0.956 1.00 89.69 91 ARG A C 1
ATOM 766 O O . ARG A 1 91 ? 9.719 14.040 -0.099 1.00 89.69 91 ARG A O 1
ATOM 773 N N . ARG A 1 92 ? 8.181 15.098 1.157 1.00 90.56 92 ARG A N 1
ATOM 774 C CA . ARG A 1 92 ? 7.873 16.139 0.159 1.00 90.56 92 ARG A CA 1
ATOM 775 C C . ARG A 1 92 ? 9.102 16.991 -0.150 1.00 90.56 92 ARG A C 1
ATOM 777 O O . ARG A 1 92 ? 9.389 17.207 -1.322 1.00 90.56 92 ARG A O 1
ATOM 784 N N . ALA A 1 93 ? 9.855 17.389 0.877 1.00 90.44 93 ALA A N 1
ATOM 785 C CA . ALA A 1 93 ? 11.097 18.140 0.705 1.00 90.44 93 ALA A CA 1
ATOM 786 C C . ALA A 1 93 ? 12.132 17.363 -0.126 1.00 90.44 93 ALA A C 1
ATOM 788 O O . ALA A 1 93 ? 12.699 17.907 -1.066 1.00 90.44 93 ALA A O 1
ATOM 789 N N . HIS A 1 94 ? 12.333 16.071 0.158 1.00 88.12 94 HIS A N 1
ATOM 790 C CA . HIS A 1 94 ? 13.245 15.243 -0.634 1.00 88.12 94 HIS A CA 1
ATOM 791 C C . HIS A 1 94 ? 12.783 15.082 -2.087 1.00 88.12 94 HIS A C 1
ATOM 793 O O . HIS A 1 94 ? 13.594 15.209 -2.998 1.00 88.12 94 HIS A O 1
ATOM 799 N N . LEU A 1 95 ? 11.495 14.827 -2.327 1.00 86.94 95 LEU A N 1
ATOM 800 C CA . LEU A 1 95 ? 10.987 14.686 -3.693 1.00 86.94 95 LEU A CA 1
ATOM 801 C C . LEU A 1 95 ? 11.196 15.956 -4.517 1.00 86.94 95 LEU A C 1
ATOM 803 O O . LEU A 1 95 ? 11.628 15.841 -5.657 1.00 86.94 95 LEU A O 1
ATOM 807 N N . ALA A 1 96 ? 10.988 17.135 -3.922 1.00 88.62 96 ALA A N 1
ATOM 808 C CA . ALA A 1 96 ? 11.248 18.407 -4.590 1.00 88.62 96 ALA A CA 1
ATOM 809 C C . ALA A 1 96 ? 12.697 18.518 -5.095 1.00 88.62 96 ALA A C 1
ATOM 811 O O . ALA A 1 96 ? 12.905 19.036 -6.181 1.00 88.62 96 ALA A O 1
ATOM 812 N N . THR A 1 97 ? 13.680 17.973 -4.362 1.00 87.62 97 THR A N 1
ATOM 813 C CA . THR A 1 97 ? 15.094 17.971 -4.793 1.00 87.62 97 THR A CA 1
ATOM 814 C C . THR A 1 97 ? 15.409 16.986 -5.919 1.00 87.62 97 THR A C 1
ATOM 816 O O . THR A 1 97 ? 16.390 17.178 -6.621 1.00 87.62 97 THR A O 1
ATOM 819 N N . VAL A 1 98 ? 14.610 15.928 -6.084 1.00 82.12 98 VAL A N 1
ATOM 820 C CA . VAL A 1 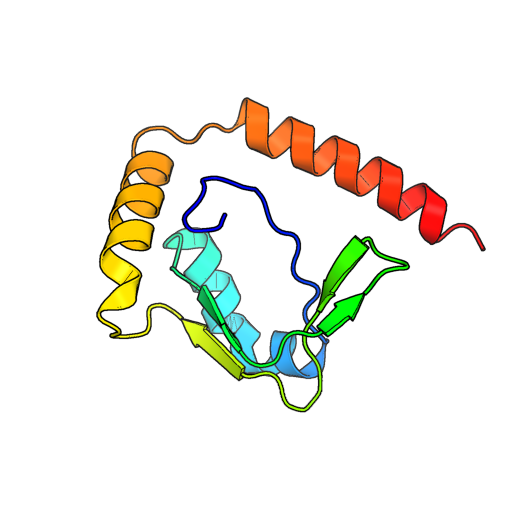98 ? 14.833 14.878 -7.098 1.00 82.12 98 VAL A CA 1
ATOM 821 C C . VAL A 1 98 ? 14.149 15.226 -8.425 1.00 82.12 98 VAL A C 1
ATOM 823 O O . VAL A 1 98 ? 14.590 14.779 -9.473 1.00 82.12 98 VAL A O 1
ATOM 826 N N . THR A 1 99 ? 13.079 16.024 -8.394 1.00 64.25 99 THR A N 1
ATOM 827 C CA . THR A 1 99 ? 12.328 16.472 -9.583 1.00 64.25 99 THR A CA 1
ATOM 828 C C . THR A 1 99 ? 12.830 17.788 -10.193 1.00 64.25 99 THR A C 1
ATOM 830 O O . THR A 1 99 ? 12.152 18.338 -11.054 1.00 64.25 99 THR A O 1
ATOM 833 N N . SER A 1 100 ? 13.943 18.345 -9.706 1.00 56.41 100 SER A N 1
ATOM 834 C CA . SER A 1 100 ? 14.502 19.619 -10.194 1.00 56.41 100 SER A CA 1
ATOM 835 C C . SER A 1 100 ? 15.563 19.477 -11.295 1.00 56.41 100 SER A C 1
ATOM 837 O O . SER A 1 100 ? 16.125 20.498 -11.687 1.00 56.41 100 SER A O 1
ATOM 839 N N . ASP A 1 101 ? 1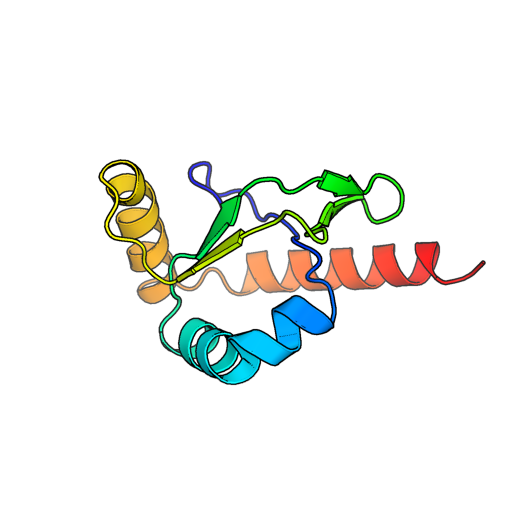5.789 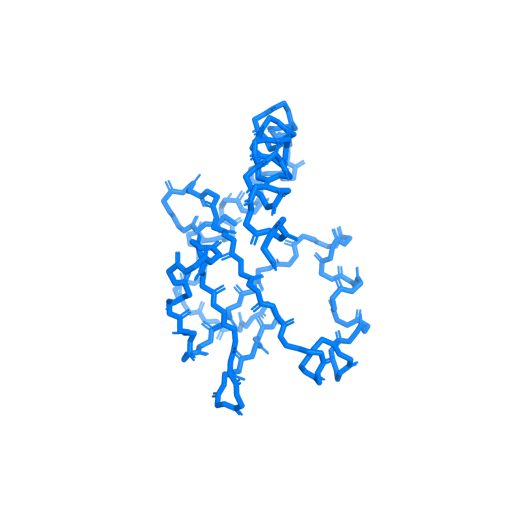18.263 -11.800 1.00 43.75 101 ASP A N 1
ATOM 840 C CA . ASP A 1 101 ? 16.561 17.978 -13.022 1.00 43.75 101 ASP A CA 1
ATOM 841 C C . ASP A 1 101 ? 15.614 17.708 -14.206 1.00 43.75 101 ASP A C 1
ATOM 843 O O . ASP A 1 101 ? 15.986 18.044 -15.354 1.00 43.75 101 ASP A O 1
#